Protein AF-A0AA43ITJ5-F1 (afdb_monomer)

Sequence (69 aa):
VLTVEGNWADRLEDELVDEDNRRYSPLAMMLRSRYLVDVDCWSEARGQPIKPGTVCNAIRERLEREERR

pLDDT: mean 95.01, std 3.0, range [79.44, 98.19]

Mean predicted aligned error: 2.81 Å

Foldseek 3Di:
DEEEEADDWDDCPDPVDDPVRTGADPVQVVCCVPPVDNYGYDYHHDPDDDDPVNVVVVVVVVVVVVVVD

Nearest PDB structures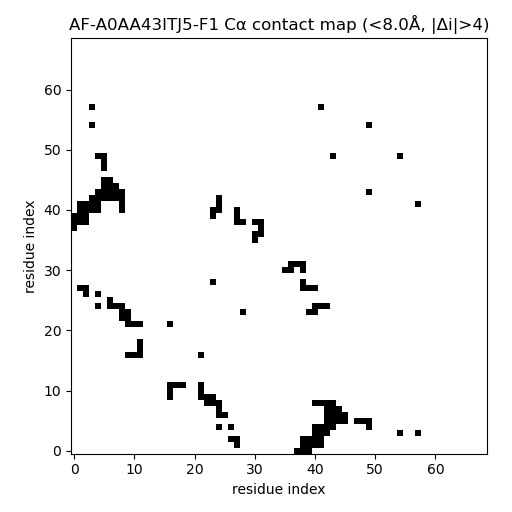 (foldseek):
  3jqp-assembly5_C  TM=3.585E-01  e=5.870E+00  Plasmodium falciparum
  4phh-assembly4_D  TM=2.762E-01  e=9.453E+00  Saccharomyces cerevisiae S288C

Structure (mmCIF, N/CA/C/O backbone):
data_AF-A0AA43ITJ5-F1
#
_entry.id   AF-A0AA43ITJ5-F1
#
loop_
_atom_site.group_PDB
_atom_site.id
_atom_site.type_symbol
_atom_site.label_atom_id
_atom_site.label_alt_id
_atom_site.label_comp_id
_atom_site.label_asym_id
_atom_site.label_entity_id
_atom_site.label_seq_id
_atom_site.pdbx_PDB_ins_code
_atom_site.Cartn_x
_atom_site.Cartn_y
_atom_site.Cartn_z
_atom_site.occupancy
_atom_site.B_iso_or_equiv
_atom_site.auth_seq_id
_atom_site.auth_comp_id
_atom_site.auth_asym_id
_atom_site.auth_atom_id
_atom_site.pdbx_PDB_model_num
ATOM 1 N N . VAL A 1 1 ? -8.283 -1.827 4.531 1.00 92.62 1 VAL A N 1
ATOM 2 C CA . VAL A 1 1 ? -7.000 -1.801 5.291 1.00 92.62 1 VAL A CA 1
ATOM 3 C C . VAL A 1 1 ? -5.872 -1.504 4.308 1.00 92.62 1 VAL A C 1
ATOM 5 O O . VAL A 1 1 ? -6.000 -1.934 3.172 1.00 92.62 1 VAL A O 1
ATOM 8 N N . LEU A 1 2 ? -4.818 -0.774 4.695 1.00 95.88 2 LEU A N 1
ATOM 9 C CA . LEU A 1 2 ? -3.707 -0.380 3.808 1.00 95.88 2 LEU A CA 1
ATOM 10 C C . LEU A 1 2 ? -2.352 -0.811 4.401 1.00 95.88 2 LEU A C 1
ATOM 12 O O . LEU A 1 2 ? -2.107 -0.569 5.583 1.00 95.88 2 LEU A O 1
ATOM 16 N N . THR A 1 3 ? -1.458 -1.384 3.592 1.00 97.25 3 THR A N 1
ATOM 17 C CA . THR A 1 3 ? -0.028 -1.529 3.927 1.00 97.25 3 THR A CA 1
ATOM 18 C C . THR A 1 3 ? 0.788 -0.328 3.438 1.00 97.25 3 THR A C 1
ATOM 20 O O . THR A 1 3 ? 0.487 0.261 2.403 1.00 97.25 3 THR A O 1
ATOM 23 N N . VAL A 1 4 ? 1.857 0.018 4.161 1.00 97.19 4 VAL A N 1
ATOM 24 C CA . VAL A 1 4 ? 2.873 0.991 3.726 1.00 97.19 4 VAL A CA 1
ATOM 25 C C . VAL A 1 4 ? 4.206 0.251 3.660 1.00 97.19 4 VAL A C 1
ATOM 27 O O . VAL A 1 4 ? 4.733 -0.145 4.699 1.00 97.19 4 VAL A O 1
ATOM 30 N N . GLU A 1 5 ? 4.729 0.016 2.454 1.00 95.94 5 GLU A N 1
ATOM 31 C CA . GLU A 1 5 ? 5.883 -0.871 2.241 1.00 95.94 5 GLU A CA 1
ATOM 32 C C . GLU A 1 5 ? 6.982 -0.230 1.380 1.00 95.94 5 GLU A C 1
ATOM 34 O O . GLU A 1 5 ? 6.718 0.402 0.359 1.00 95.94 5 GLU A O 1
ATOM 39 N N . GLY A 1 6 ? 8.244 -0.426 1.778 1.00 95.44 6 GLY A N 1
ATOM 40 C CA . GLY A 1 6 ? 9.428 0.032 1.040 1.00 95.44 6 GLY A CA 1
ATOM 41 C C . GLY A 1 6 ? 9.813 -0.929 -0.081 1.00 95.44 6 GLY A C 1
ATOM 42 O O . GLY A 1 6 ? 10.945 -1.404 -0.121 1.00 95.44 6 GLY A O 1
ATOM 43 N N . ASN A 1 7 ? 8.847 -1.293 -0.920 1.00 94.31 7 ASN A N 1
ATOM 44 C CA . ASN A 1 7 ? 8.992 -2.299 -1.963 1.00 94.31 7 ASN A CA 1
ATOM 45 C C . ASN A 1 7 ? 8.215 -1.887 -3.217 1.00 94.31 7 ASN A C 1
ATOM 47 O O . ASN A 1 7 ? 7.566 -0.845 -3.241 1.00 94.31 7 ASN A O 1
ATOM 51 N N . TRP A 1 8 ? 8.302 -2.673 -4.283 1.00 94.38 8 TRP A N 1
ATOM 52 C CA . TRP A 1 8 ? 7.619 -2.367 -5.534 1.00 94.38 8 TRP A CA 1
ATOM 53 C C . TRP A 1 8 ? 6.139 -2.787 -5.497 1.00 94.38 8 TRP A C 1
ATOM 55 O O . TRP A 1 8 ? 5.793 -3.831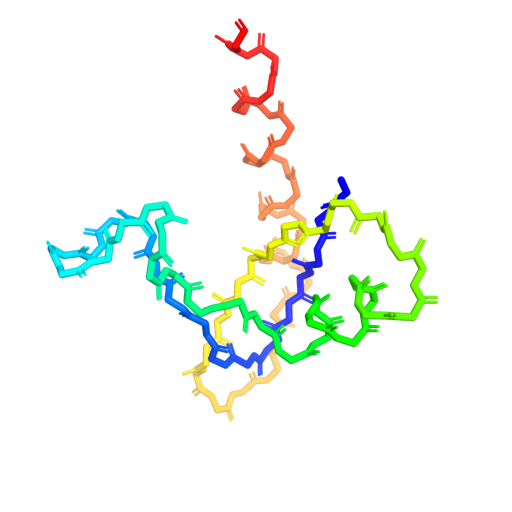 -4.944 1.00 94.38 8 TRP A O 1
ATOM 65 N N . ALA A 1 9 ? 5.274 -1.959 -6.085 1.00 95.56 9 ALA A N 1
ATOM 66 C CA . ALA A 1 9 ? 3.898 -2.282 -6.466 1.00 95.56 9 ALA A CA 1
ATOM 67 C C . ALA A 1 9 ? 3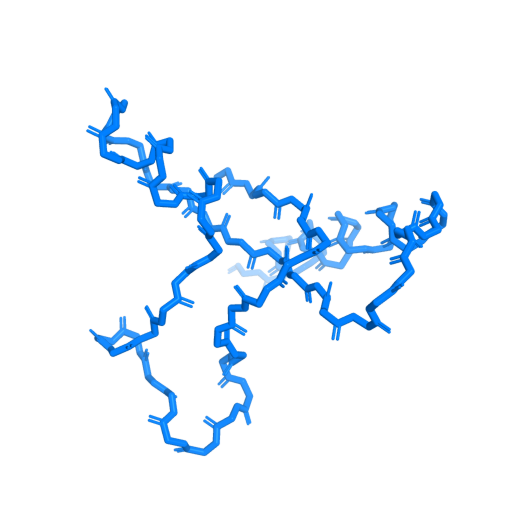.486 -1.366 -7.630 1.00 95.56 9 ALA A C 1
ATOM 69 O O . ALA A 1 9 ? 4.078 -0.294 -7.793 1.00 95.56 9 ALA A O 1
ATOM 70 N N . ASP A 1 10 ? 2.468 -1.764 -8.388 1.00 95.56 10 ASP A N 1
ATOM 71 C CA . ASP A 1 10 ? 1.904 -0.943 -9.462 1.00 95.56 10 ASP A CA 1
ATOM 72 C C . ASP A 1 10 ? 1.162 0.281 -8.902 1.00 95.56 10 ASP A C 1
ATOM 74 O O . ASP A 1 10 ? 0.446 0.198 -7.887 1.00 95.56 10 ASP A O 1
ATOM 78 N N . ARG A 1 11 ? 1.308 1.424 -9.584 1.00 91.50 11 ARG A N 1
ATOM 79 C CA . ARG A 1 11 ? 0.563 2.648 -9.279 1.00 91.50 11 ARG A CA 1
ATOM 80 C C . ARG A 1 11 ? -0.680 2.702 -10.159 1.00 91.50 11 ARG A C 1
ATOM 82 O O . ARG A 1 11 ? -0.602 2.440 -11.349 1.00 91.50 11 ARG A O 1
ATOM 89 N N . LEU A 1 12 ? -1.819 3.086 -9.585 1.00 88.62 12 LEU A N 1
ATOM 90 C CA . LEU A 1 12 ? -3.064 3.248 -10.352 1.00 88.62 12 LEU A CA 1
ATOM 91 C C . LEU A 1 12 ? -2.986 4.406 -11.355 1.00 88.62 12 LEU A C 1
ATOM 93 O O . LEU A 1 12 ? -3.818 4.507 -12.247 1.00 88.62 12 LEU A O 1
ATOM 97 N N . GLU A 1 13 ? -2.019 5.306 -11.180 1.00 89.88 13 GLU A N 1
ATOM 98 C CA . GLU A 1 13 ? -1.768 6.408 -12.099 1.00 89.88 13 GLU A CA 1
ATOM 99 C C . GLU A 1 13 ? -0.939 5.994 -13.334 1.00 89.88 13 GLU A C 1
ATOM 101 O O . GLU A 1 13 ? -0.781 6.806 -14.247 1.00 89.88 13 GLU A O 1
ATOM 106 N N . ASP A 1 14 ? -0.404 4.767 -13.377 1.00 93.12 14 ASP A N 1
ATOM 107 C CA . ASP A 1 14 ? 0.370 4.265 -14.516 1.00 93.12 14 ASP A CA 1
ATOM 108 C C . ASP A 1 14 ? -0.573 3.823 -15.657 1.00 93.12 14 ASP A C 1
ATOM 110 O O . ASP A 1 14 ? -1.525 3.082 -15.435 1.00 93.12 14 ASP A O 1
ATOM 114 N N . GLU A 1 15 ? -0.291 4.235 -16.900 1.00 95.25 15 GLU A N 1
ATOM 115 C CA . GLU A 1 15 ? -1.201 4.098 -18.062 1.00 95.25 15 GLU A CA 1
ATOM 116 C C . GLU A 1 15 ? -1.662 2.660 -18.360 1.00 95.25 15 GLU A C 1
ATOM 118 O O . GLU A 1 15 ? -2.758 2.450 -18.874 1.00 95.25 15 GLU A O 1
ATOM 123 N N . LEU A 1 16 ? -0.825 1.667 -18.055 1.00 95.44 16 LEU A N 1
ATOM 124 C CA . LEU A 1 16 ? -1.105 0.253 -18.326 1.00 95.44 16 LEU A CA 1
ATOM 125 C C . LEU A 1 16 ? -1.762 -0.476 -17.144 1.00 95.44 16 LEU A C 1
ATOM 127 O O . LEU A 1 16 ? -2.045 -1.669 -17.257 1.00 95.44 16 LEU A O 1
ATOM 131 N N . VAL A 1 17 ? -1.953 0.204 -16.013 1.00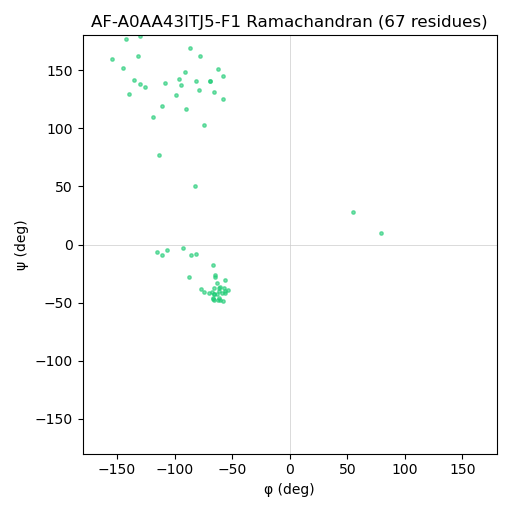 95.94 17 VAL A N 1
ATOM 132 C CA . VAL A 1 17 ? -2.453 -0.396 -14.775 1.00 95.94 17 VAL A CA 1
ATOM 133 C C . VAL A 1 17 ? -3.946 -0.122 -14.633 1.00 95.94 17 VAL A C 1
ATOM 135 O O . VAL A 1 17 ? -4.393 1.020 -14.694 1.00 95.94 17 VAL A O 1
ATOM 138 N N . ASP A 1 18 ? -4.717 -1.177 -14.391 1.00 93.31 18 ASP A N 1
ATOM 139 C CA . ASP A 1 18 ? -6.150 -1.119 -14.106 1.00 93.31 18 ASP A CA 1
ATOM 140 C C . ASP A 1 18 ? -6.497 -1.936 -12.849 1.00 93.31 18 ASP A C 1
ATOM 142 O O . ASP A 1 18 ? -5.629 -2.512 -12.187 1.00 93.31 18 ASP A O 1
ATOM 146 N N . GLU A 1 19 ? -7.776 -1.952 -12.475 1.00 88.81 19 GLU A N 1
ATOM 147 C CA . GLU A 1 19 ? -8.246 -2.664 -11.281 1.00 88.81 19 GLU A CA 1
ATOM 148 C C . GLU A 1 19 ? -8.066 -4.188 -11.378 1.00 88.81 19 GLU A C 1
ATOM 150 O O . GLU A 1 19 ? -7.900 -4.845 -10.349 1.00 88.81 19 GLU A O 1
ATOM 155 N N . ASP A 1 20 ? -8.045 -4.744 -12.592 1.00 91.50 20 ASP A N 1
ATOM 156 C CA . ASP A 1 20 ? -7.966 -6.185 -12.836 1.00 91.50 20 ASP A CA 1
ATOM 157 C C . ASP A 1 20 ? -6.515 -6.689 -12.881 1.00 91.50 20 ASP A C 1
ATOM 159 O O . ASP A 1 20 ? -6.242 -7.852 -12.565 1.00 91.50 20 ASP A O 1
ATOM 163 N N . ASN A 1 21 ? -5.569 -5.830 -13.271 1.00 94.44 21 ASN A N 1
ATOM 164 C CA . ASN A 1 21 ? -4.184 -6.210 -13.536 1.00 94.44 21 ASN A CA 1
ATOM 165 C C . ASN A 1 21 ? -3.161 -5.675 -12.514 1.00 94.44 21 ASN A C 1
ATOM 167 O O . ASN A 1 21 ? -2.005 -6.117 -12.528 1.00 94.44 21 ASN A O 1
ATOM 171 N N . ARG A 1 22 ? -3.573 -4.779 -11.604 1.00 95.31 22 ARG A N 1
ATOM 172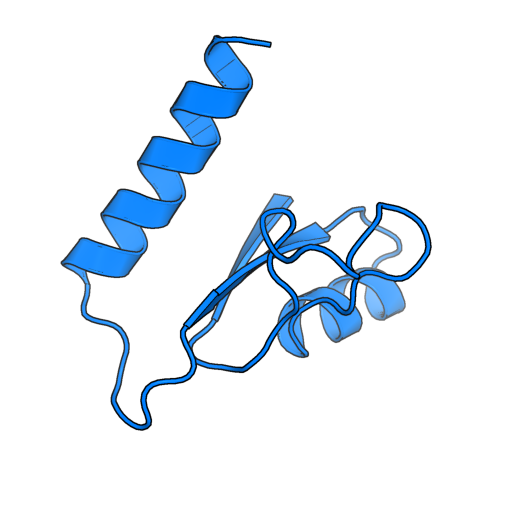 C CA . ARG A 1 22 ? -2.690 -4.153 -10.608 1.00 95.31 22 ARG A CA 1
ATOM 173 C C . ARG A 1 22 ? -1.992 -5.177 -9.715 1.00 95.31 22 ARG A C 1
ATOM 175 O O . ARG A 1 22 ? -2.619 -5.946 -8.980 1.00 95.31 22 ARG A O 1
ATOM 182 N N . ARG A 1 23 ? -0.662 -5.110 -9.663 1.00 95.81 23 ARG A N 1
ATOM 183 C CA . ARG A 1 23 ? 0.159 -5.908 -8.744 1.00 95.81 23 ARG A CA 1
ATOM 184 C C . ARG A 1 23 ? 0.367 -5.166 -7.431 1.00 95.81 23 ARG A C 1
ATOM 186 O O . ARG A 1 23 ? 1.007 -4.117 -7.374 1.00 95.81 23 ARG A O 1
ATOM 193 N N . TYR A 1 24 ? -0.144 -5.751 -6.356 1.00 96.50 24 TYR A N 1
ATOM 194 C CA . TYR A 1 24 ? 0.024 -5.229 -5.002 1.00 96.50 24 TYR A CA 1
ATOM 195 C C . TYR A 1 24 ? 1.409 -5.540 -4.429 1.00 96.50 24 TYR A C 1
ATOM 197 O O . TYR A 1 24 ? 2.101 -6.459 -4.873 1.00 96.50 24 TYR A O 1
ATOM 205 N N . SER A 1 25 ? 1.778 -4.806 -3.378 1.00 96.94 25 SER A N 1
ATOM 206 C CA . SER A 1 25 ? 3.026 -5.039 -2.657 1.00 96.94 25 SER A CA 1
ATOM 207 C C . SER A 1 25 ? 3.051 -6.439 -2.008 1.00 96.94 25 SER A C 1
ATOM 209 O O . SER A 1 25 ? 1.993 -6.970 -1.638 1.00 96.94 25 SER A O 1
ATOM 211 N N . PRO A 1 26 ? 4.232 -7.061 -1.827 1.00 97.25 26 PRO A N 1
ATOM 212 C CA . PRO A 1 26 ? 4.325 -8.417 -1.285 1.00 97.25 26 PRO A CA 1
ATOM 213 C C . PRO A 1 26 ? 3.668 -8.600 0.087 1.00 97.25 26 PRO A C 1
ATOM 215 O O . PRO A 1 26 ? 3.015 -9.622 0.312 1.00 97.25 26 PRO A O 1
ATOM 218 N N . LEU A 1 27 ? 3.765 -7.613 0.987 1.00 96.69 27 LEU A N 1
ATOM 219 C CA . LEU A 1 27 ? 3.090 -7.688 2.285 1.00 96.69 27 LEU A CA 1
ATOM 220 C C . LEU A 1 27 ? 1.564 -7.678 2.134 1.00 96.69 27 LEU A C 1
ATOM 222 O O . LEU A 1 27 ? 0.883 -8.460 2.797 1.00 96.69 27 LEU A O 1
ATOM 226 N N . ALA A 1 28 ? 1.017 -6.836 1.251 1.00 97.69 28 ALA A N 1
ATOM 227 C CA . ALA A 1 28 ? -0.421 -6.830 0.987 1.00 97.69 28 ALA A CA 1
ATOM 228 C C . ALA A 1 28 ? -0.873 -8.184 0.425 1.00 97.69 28 ALA A C 1
ATOM 230 O O . ALA A 1 28 ? -1.820 -8.772 0.943 1.00 97.69 28 ALA A O 1
ATOM 231 N N . MET A 1 29 ? -0.149 -8.742 -0.549 1.00 97.12 29 MET A N 1
ATOM 232 C CA . MET A 1 29 ? -0.443 -10.074 -1.096 1.00 97.12 29 MET A CA 1
ATOM 233 C C . MET A 1 29 ? -0.406 -11.184 -0.037 1.00 97.12 29 MET A C 1
ATOM 235 O O . MET A 1 29 ? -1.296 -12.042 0.002 1.00 97.12 29 MET A O 1
ATOM 239 N N . MET A 1 30 ? 0.574 -11.156 0.868 1.00 97.75 30 MET A N 1
ATOM 240 C CA . MET A 1 30 ? 0.659 -12.115 1.971 1.00 97.75 30 MET A CA 1
ATOM 241 C C . MET A 1 30 ? -0.538 -11.999 2.927 1.00 97.75 30 MET A C 1
ATOM 243 O O . MET A 1 30 ? -1.114 -13.011 3.324 1.00 97.75 30 MET A O 1
ATOM 247 N N . LEU A 1 31 ? -0.959 -10.780 3.274 1.00 97.88 31 LEU A N 1
ATOM 248 C CA . LEU A 1 31 ? -2.100 -10.572 4.167 1.00 97.88 31 LEU A CA 1
ATOM 249 C C . LEU A 1 31 ? -3.430 -10.956 3.504 1.00 97.88 31 LEU A C 1
ATOM 251 O O . LEU A 1 31 ? -4.247 -11.628 4.135 1.00 97.88 31 LEU A O 1
ATOM 255 N N . ARG A 1 32 ? -3.631 -10.606 2.226 1.00 96.94 32 ARG A N 1
ATOM 256 C CA . ARG A 1 32 ? -4.833 -10.993 1.467 1.00 96.94 32 ARG A CA 1
ATOM 257 C C . ARG A 1 32 ? -4.963 -12.511 1.366 1.00 96.94 32 ARG A C 1
ATOM 259 O O . ARG A 1 32 ? -6.025 -13.052 1.656 1.00 96.94 32 ARG A O 1
ATOM 266 N N . SER A 1 33 ? -3.880 -13.204 1.005 1.00 97.44 33 SER A N 1
ATOM 267 C CA . SER A 1 33 ? -3.881 -14.670 0.877 1.00 97.44 33 SER A CA 1
ATOM 268 C C . SER A 1 33 ? -4.09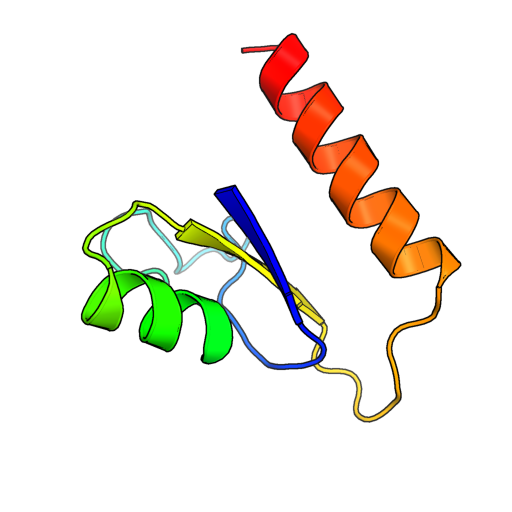7 -15.383 2.212 1.00 97.44 33 SER A C 1
ATOM 270 O O . SER A 1 33 ? -4.800 -16.391 2.263 1.00 97.44 33 SER A O 1
ATOM 272 N N . ARG A 1 34 ? -3.528 -14.864 3.308 1.00 98.19 34 ARG A N 1
ATOM 273 C CA . ARG A 1 34 ? -3.638 -15.497 4.627 1.00 98.19 34 ARG A CA 1
ATOM 274 C C . ARG A 1 34 ? -4.989 -15.268 5.299 1.00 98.19 34 ARG A C 1
ATOM 276 O O . ARG A 1 34 ? -5.465 -16.170 5.986 1.00 98.19 34 ARG A O 1
ATOM 283 N N . TYR A 1 35 ? -5.559 -14.075 5.154 1.00 97.50 35 TYR A N 1
ATOM 284 C CA . TYR A 1 35 ? -6.703 -13.640 5.959 1.00 97.50 35 TYR A CA 1
ATOM 285 C C . TYR A 1 35 ? -7.985 -13.401 5.159 1.00 97.50 35 TYR A C 1
ATOM 287 O O . TYR A 1 35 ? -9.017 -13.159 5.774 1.00 97.50 35 TYR A O 1
ATOM 295 N N . LEU A 1 36 ? -7.945 -13.475 3.821 1.00 96.38 36 LEU A N 1
ATOM 296 C CA . LEU A 1 36 ? -9.092 -13.199 2.940 1.00 96.38 36 LEU A CA 1
ATOM 297 C C . LEU A 1 36 ? -9.725 -11.816 3.180 1.00 96.38 36 LEU A C 1
ATOM 299 O O . LEU A 1 36 ? -10.913 -11.607 2.952 1.00 96.38 36 LEU A O 1
ATOM 303 N N . VAL A 1 37 ? -8.916 -10.866 3.649 1.00 95.81 37 VAL A N 1
ATOM 304 C CA . VAL A 1 37 ? -9.300 -9.467 3.843 1.00 95.81 37 VAL A CA 1
ATOM 305 C C . VAL A 1 37 ? -8.854 -8.676 2.628 1.00 95.81 37 VAL A C 1
ATOM 307 O O . VAL A 1 37 ? -7.759 -8.906 2.114 1.00 95.81 37 VAL A O 1
ATOM 310 N N . ASP A 1 38 ? -9.667 -7.712 2.201 1.00 94.62 38 ASP A N 1
ATOM 311 C CA . ASP A 1 38 ? -9.249 -6.779 1.166 1.00 94.62 38 ASP A CA 1
ATOM 312 C C . ASP A 1 38 ? -8.251 -5.755 1.731 1.00 94.62 38 ASP A C 1
ATOM 314 O O . ASP A 1 38 ? -8.585 -4.838 2.497 1.00 94.62 38 ASP A O 1
ATOM 318 N N . VAL A 1 39 ? -6.979 -5.989 1.412 1.00 96.31 39 VAL A N 1
ATOM 319 C CA . VAL A 1 39 ? -5.844 -5.169 1.832 1.00 96.31 39 VAL A CA 1
ATOM 320 C C . VAL A 1 39 ? -5.285 -4.463 0.608 1.00 96.31 39 VAL A C 1
ATOM 322 O O . VAL A 1 39 ? -4.818 -5.106 -0.328 1.00 96.31 39 VAL A O 1
ATOM 325 N N . ASP A 1 40 ? -5.317 -3.138 0.646 1.00 95.50 40 ASP A N 1
ATOM 326 C CA . ASP A 1 40 ? -4.696 -2.269 -0.346 1.00 95.50 40 ASP A CA 1
ATOM 327 C C . ASP A 1 40 ? -3.224 -2.005 0.022 1.00 95.50 40 ASP A C 1
ATOM 329 O O . ASP A 1 40 ? -2.791 -2.295 1.143 1.00 95.50 40 ASP A O 1
ATOM 333 N N . CYS A 1 41 ? -2.450 -1.418 -0.889 1.00 96.12 41 CYS A N 1
ATOM 334 C CA . CYS A 1 41 ? -1.057 -1.058 -0.635 1.00 96.12 41 CYS A CA 1
ATOM 335 C C . CYS A 1 41 ? -0.691 0.347 -1.119 1.00 96.12 41 CYS A C 1
ATOM 337 O O . CYS A 1 41 ? -1.062 0.774 -2.213 1.00 96.12 41 CYS A O 1
ATOM 339 N N . TRP A 1 42 ? 0.131 1.017 -0.317 1.00 96.69 42 TRP A N 1
ATOM 340 C CA . TRP A 1 42 ? 0.983 2.122 -0.732 1.00 96.69 42 TRP A CA 1
ATOM 341 C C . TRP A 1 42 ? 2.430 1.637 -0.723 1.00 96.69 42 TRP A C 1
ATOM 343 O O . TRP A 1 42 ? 2.846 0.929 0.203 1.00 96.69 42 TRP A O 1
ATOM 353 N N . SER A 1 43 ? 3.210 2.021 -1.731 1.00 95.12 43 SER A N 1
ATOM 354 C CA . SER A 1 43 ? 4.590 1.566 -1.835 1.00 95.12 43 SER A CA 1
ATOM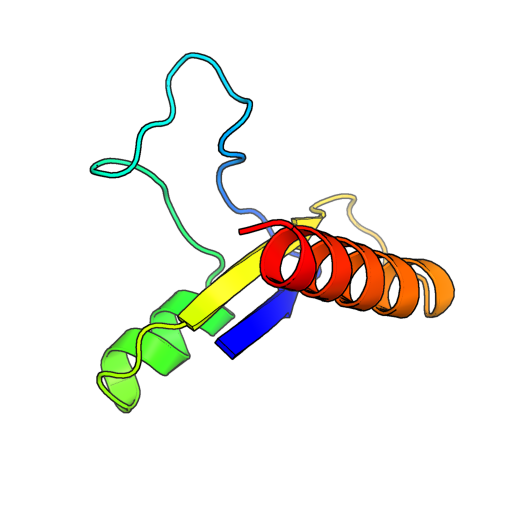 355 C C . SER A 1 43 ? 5.552 2.608 -2.409 1.00 95.12 43 SER A C 1
ATOM 357 O O . SER A 1 43 ? 5.182 3.480 -3.203 1.00 95.12 43 SER A O 1
ATOM 359 N N . GLU A 1 44 ? 6.821 2.509 -2.004 1.00 93.12 44 GLU A N 1
ATOM 360 C CA . GLU A 1 44 ? 7.933 3.170 -2.683 1.00 93.12 44 GLU A CA 1
ATOM 361 C C . GLU A 1 44 ? 9.172 2.265 -2.754 1.00 93.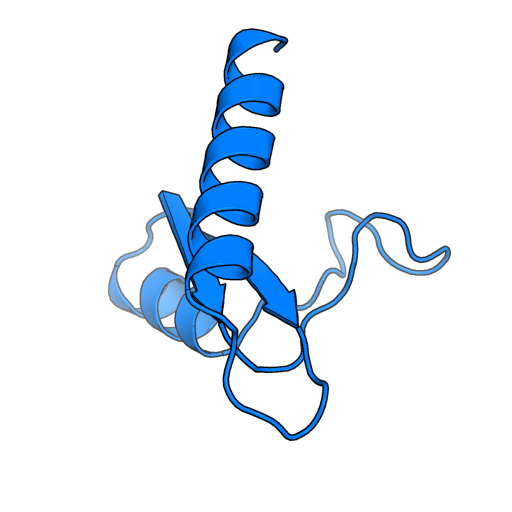12 44 GLU A C 1
ATOM 363 O O . GLU A 1 44 ? 9.641 1.739 -1.748 1.00 93.12 44 GLU A O 1
ATOM 368 N N . ALA A 1 45 ? 9.746 2.117 -3.950 1.00 91.38 45 ALA A N 1
ATOM 369 C CA . ALA A 1 45 ? 10.923 1.284 -4.197 1.00 91.38 45 ALA A CA 1
ATOM 370 C C . ALA A 1 45 ? 12.116 2.155 -4.605 1.00 91.38 45 ALA A C 1
ATOM 372 O O . ALA A 1 45 ? 12.444 2.280 -5.782 1.00 91.38 45 ALA A O 1
ATOM 373 N N . ARG A 1 46 ? 12.741 2.818 -3.627 1.00 91.12 46 ARG A N 1
ATOM 374 C CA . ARG A 1 46 ? 13.845 3.759 -3.889 1.00 91.12 46 ARG A CA 1
ATOM 375 C C . ARG A 1 46 ? 15.232 3.241 -3.486 1.00 91.12 46 ARG A C 1
ATOM 377 O O . ARG A 1 46 ? 16.220 3.905 -3.761 1.00 91.12 46 ARG A O 1
ATOM 384 N N . GLY A 1 47 ? 15.317 2.065 -2.860 1.00 92.81 47 GLY A N 1
ATOM 385 C CA . GLY A 1 47 ? 16.587 1.495 -2.385 1.00 92.81 47 GLY A CA 1
ATOM 386 C C . GLY A 1 47 ? 17.088 2.081 -1.059 1.00 92.81 47 GLY A C 1
ATOM 387 O O . GLY A 1 47 ? 18.207 1.791 -0.647 1.00 92.81 47 GLY A O 1
ATOM 388 N N . GLN A 1 48 ? 16.261 2.868 -0.366 1.00 94.56 48 GLN A N 1
ATOM 389 C CA . GLN A 1 48 ? 16.523 3.345 0.991 1.00 94.56 48 GLN A CA 1
ATOM 390 C C . GLN A 1 48 ? 15.303 3.130 1.900 1.00 94.56 48 GLN A C 1
ATOM 392 O O . GLN A 1 48 ? 14.191 2.977 1.387 1.00 94.56 48 GLN A O 1
ATOM 397 N N . PRO A 1 49 ? 15.474 3.168 3.235 1.00 95.44 49 PRO A N 1
ATOM 398 C CA . PRO A 1 49 ? 14.352 3.113 4.165 1.00 95.44 49 PRO A CA 1
ATOM 399 C C . PRO A 1 49 ? 13.344 4.245 3.942 1.00 95.44 49 PRO A C 1
ATOM 401 O O . PRO A 1 49 ? 13.723 5.387 3.657 1.00 95.44 49 PRO A O 1
ATOM 404 N N . ILE A 1 50 ? 12.061 3.941 4.151 1.00 96.06 50 ILE A N 1
ATOM 405 C CA . ILE A 1 50 ? 10.997 4.946 4.130 1.00 96.06 50 ILE A CA 1
ATOM 406 C C . ILE A 1 50 ? 11.207 5.905 5.304 1.00 96.06 50 ILE A C 1
ATOM 408 O O . ILE A 1 50 ? 11.384 5.490 6.452 1.00 96.06 50 ILE A O 1
ATOM 412 N N . LYS A 1 51 ? 11.156 7.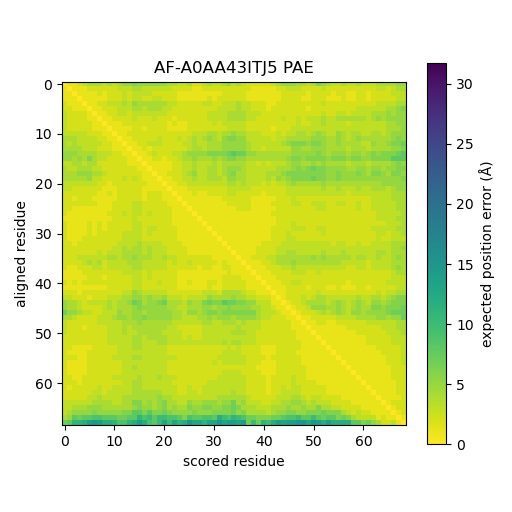210 5.032 1.00 96.19 51 LYS A N 1
ATOM 413 C CA . LYS A 1 51 ? 11.221 8.224 6.089 1.00 96.19 51 LYS A CA 1
ATOM 414 C C . LYS A 1 51 ? 9.936 8.183 6.929 1.00 96.19 51 LYS A C 1
ATOM 416 O O . LYS A 1 51 ? 8.854 8.126 6.345 1.00 96.19 51 LYS A O 1
ATOM 421 N N . PRO A 1 52 ? 9.998 8.341 8.264 1.00 97.25 52 PRO A N 1
ATOM 422 C CA . PRO A 1 52 ? 8.796 8.343 9.106 1.00 97.25 52 PRO A CA 1
ATOM 423 C C . PRO A 1 52 ? 7.721 9.344 8.652 1.00 97.25 52 PRO A C 1
ATOM 425 O O . PRO A 1 52 ? 6.537 9.024 8.638 1.00 97.25 52 PRO A O 1
ATOM 428 N N . GLY A 1 53 ? 8.132 10.537 8.201 1.00 98.19 53 GLY A N 1
ATOM 429 C CA . GLY A 1 53 ? 7.209 11.536 7.652 1.00 98.19 53 GLY A CA 1
ATOM 430 C C . GLY A 1 53 ? 6.450 11.051 6.411 1.00 98.19 53 GLY A C 1
ATOM 431 O O . GLY A 1 53 ? 5.263 11.332 6.284 1.00 98.19 53 GLY A O 1
ATOM 432 N N . THR A 1 54 ? 7.097 10.269 5.543 1.00 97.31 54 THR A N 1
ATOM 433 C CA . THR A 1 54 ? 6.472 9.688 4.346 1.00 97.31 54 THR A CA 1
ATOM 434 C C . THR A 1 54 ? 5.392 8.676 4.720 1.00 97.31 54 THR A C 1
ATOM 436 O O . THR A 1 54 ? 4.307 8.721 4.149 1.00 97.31 54 THR A O 1
ATOM 439 N N . VAL A 1 55 ? 5.644 7.821 5.721 1.00 96.81 55 VAL A N 1
ATOM 440 C CA . VAL A 1 55 ? 4.636 6.872 6.232 1.00 96.81 55 VAL A CA 1
ATOM 441 C C . VAL A 1 55 ? 3.397 7.620 6.720 1.00 96.81 55 VAL A C 1
ATOM 443 O O . VAL A 1 55 ? 2.278 7.300 6.324 1.00 96.81 55 VAL A O 1
ATOM 446 N N . CYS A 1 56 ? 3.592 8.658 7.537 1.00 98.12 56 CYS A N 1
ATOM 447 C CA . CYS A 1 56 ? 2.490 9.469 8.046 1.00 98.12 56 CYS A CA 1
ATOM 448 C C . CYS A 1 56 ? 1.704 10.157 6.919 1.00 98.12 56 CYS A C 1
ATOM 450 O O . CYS A 1 56 ? 0.480 10.222 6.987 1.00 98.12 56 CYS A O 1
ATOM 452 N N . ASN A 1 57 ? 2.388 10.669 5.894 1.00 98.00 57 ASN A N 1
ATOM 453 C CA . ASN A 1 57 ? 1.736 11.329 4.763 1.00 98.00 57 ASN A CA 1
ATOM 454 C C . ASN A 1 57 ? 0.899 10.344 3.943 1.00 98.00 57 ASN A C 1
ATOM 456 O O . ASN A 1 57 ? -0.272 10.620 3.709 1.00 98.00 57 ASN A O 1
ATOM 460 N N . ALA A 1 58 ? 1.444 9.169 3.613 1.00 96.00 58 ALA A N 1
ATOM 461 C CA . ALA A 1 58 ? 0.716 8.128 2.886 1.00 96.00 58 ALA A CA 1
ATOM 462 C C . ALA A 1 58 ? -0.587 7.720 3.599 1.00 96.00 58 ALA A C 1
ATOM 464 O O . ALA A 1 58 ? -1.631 7.575 2.965 1.00 96.00 58 ALA A O 1
ATOM 465 N N . ILE A 1 59 ? -0.544 7.583 4.931 1.00 96.88 59 ILE A N 1
ATOM 466 C CA . ILE A 1 59 ? -1.727 7.256 5.740 1.00 96.88 59 ILE A CA 1
ATOM 467 C C . ILE A 1 59 ? -2.751 8.397 5.703 1.00 96.88 59 ILE A C 1
ATOM 469 O O . ILE A 1 59 ? -3.930 8.142 5.466 1.00 96.88 59 ILE A O 1
ATOM 473 N N . ARG A 1 60 ? -2.324 9.650 5.916 1.00 97.94 60 ARG A N 1
ATOM 474 C CA . ARG A 1 60 ? -3.237 10.808 5.904 1.00 97.94 60 ARG A CA 1
ATOM 475 C C . ARG A 1 60 ? -3.893 11.004 4.545 1.00 97.94 60 ARG A C 1
ATOM 477 O O . ARG A 1 60 ? -5.110 11.105 4.481 1.00 97.94 60 ARG A O 1
ATOM 484 N N . GLU A 1 61 ? -3.115 10.963 3.467 1.00 96.12 61 GLU A N 1
ATOM 485 C CA . GLU A 1 61 ? -3.637 11.066 2.100 1.00 96.12 61 GLU A CA 1
ATOM 486 C C . GLU A 1 61 ? -4.687 9.986 1.818 1.00 96.12 61 GLU A C 1
ATOM 488 O O . GLU A 1 61 ? -5.706 10.255 1.178 1.00 96.12 61 GLU A O 1
ATOM 493 N N . ARG A 1 62 ? -4.466 8.759 2.311 1.00 94.81 62 ARG A N 1
ATOM 494 C CA . ARG A 1 62 ? -5.420 7.660 2.152 1.00 94.81 62 ARG A CA 1
ATOM 495 C C . ARG A 1 62 ? -6.717 7.889 2.928 1.00 94.81 62 ARG A C 1
ATOM 497 O O . ARG A 1 62 ? -7.770 7.563 2.381 1.00 94.81 62 ARG A O 1
ATOM 504 N N . LEU A 1 63 ? -6.643 8.413 4.151 1.00 96.12 63 LEU A N 1
ATOM 505 C CA . LEU A 1 63 ? -7.815 8.746 4.969 1.00 96.12 63 LEU A CA 1
ATOM 506 C C . LEU A 1 63 ? -8.615 9.888 4.340 1.00 96.12 63 LEU A C 1
ATOM 508 O O . LEU A 1 63 ? -9.817 9.760 4.154 1.00 96.12 63 LEU A O 1
ATOM 512 N N . GLU A 1 64 ? -7.945 10.949 3.896 1.00 97.06 64 GLU A N 1
ATOM 513 C CA . GLU A 1 64 ? -8.602 12.069 3.221 1.00 97.06 64 GLU A CA 1
ATOM 514 C C . GLU A 1 64 ? -9.303 11.651 1.915 1.00 97.06 64 GLU A C 1
ATOM 516 O O . GLU A 1 64 ? -10.364 12.168 1.574 1.00 97.06 64 GLU A O 1
ATOM 521 N N . ARG A 1 65 ? -8.715 10.724 1.139 1.00 91.50 65 ARG A N 1
ATOM 522 C CA . ARG A 1 65 ? -9.377 10.148 -0.050 1.00 91.50 65 ARG A CA 1
ATOM 523 C C . ARG A 1 65 ? -10.640 9.367 0.325 1.00 91.50 65 ARG A C 1
ATOM 525 O O . ARG A 1 65 ? -11.571 9.344 -0.470 1.00 91.50 65 ARG A O 1
ATOM 532 N N . GLU A 1 66 ? -10.646 8.726 1.489 1.00 90.69 66 GLU A N 1
ATOM 533 C CA . GLU A 1 66 ? -11.784 7.970 2.018 1.00 90.69 66 GLU A CA 1
ATOM 534 C C . GLU A 1 66 ? -12.893 8.894 2.526 1.00 90.69 66 GLU A C 1
ATOM 536 O O . GLU A 1 66 ? -14.051 8.652 2.228 1.00 90.69 66 GLU A O 1
ATOM 541 N N . GLU A 1 67 ? -12.543 9.985 3.211 1.00 93.62 67 GLU A N 1
ATOM 542 C CA . GLU A 1 67 ? -13.499 11.005 3.672 1.00 93.62 67 GLU A CA 1
ATOM 543 C C . GLU A 1 67 ? -14.189 11.747 2.519 1.00 93.62 67 GLU A C 1
ATOM 545 O O . GLU A 1 67 ? -15.298 12.252 2.676 1.00 93.62 67 GLU A O 1
ATOM 550 N N . ARG A 1 68 ? -13.520 11.844 1.364 1.00 91.56 68 ARG A N 1
ATOM 551 C CA . ARG A 1 68 ? -14.059 12.477 0.151 1.00 91.56 68 ARG A CA 1
ATOM 552 C C . ARG A 1 68 ? -14.908 11.542 -0.722 1.00 91.56 68 ARG A C 1
ATOM 554 O O . ARG A 1 68 ? -15.466 12.032 -1.703 1.00 91.56 68 ARG A O 1
ATOM 561 N N . ARG A 1 69 ? -14.942 10.236 -0.437 1.00 79.44 69 ARG A N 1
ATOM 562 C CA . ARG A 1 69 ? -15.758 9.244 -1.161 1.00 79.44 69 ARG A CA 1
ATOM 563 C C . ARG A 1 69 ? -17.142 9.125 -0.538 1.00 79.44 69 ARG A C 1
ATOM 565 O O . ARG A 1 69 ? -18.092 8.971 -1.334 1.00 79.44 69 ARG A O 1
#

Radius of gyration: 12.41 Å; Cα contacts (8 Å, |Δi|>4): 80; chains: 1; bounding box: 32×28×27 Å

Solvent-accessible surface area (backbone atoms only — not comparable to full-atom values): 4270 Å² total; per-residue (Å²): 95,75,42,84,43,72,37,65,50,64,52,80,86,40,93,90,40,47,94,89,70,55,46,66,26,68,69,25,50,52,48,25,74,74,65,75,45,80,48,42,63,46,64,49,68,79,91,61,84,76,52,72,69,55,58,55,48,58,53,48,56,52,49,54,55,58,76,72,105

Secondary structure (DSSP, 8-state):
-EEEESS----TTSTT--TTTPPPPHHHHHHHHHH----EEEE--SSSPPPHHHHHHHHHHHHHHHHT-